Protein AF-L8TK13-F1 (afdb_monomer_lite)

Secondary structure (DSSP, 8-state):
-------PPPHHHHHGGGHHHHHHHHHHHHTTSB--S-HHHHHHHHHHHHHHHHHHHHTT-S-TT--HHHHHHHHHHHHHHHHB-

InterPro domains:
  IPR025996 HTH-type transcriptional regulator MT1864/Rv1816-like, C-terminal domain [PF13305] (4-78)
  IPR036271 Tetracyclin repressor-like, C-terminal domain superfamily [SSF48498] (3-81)

Sequence (85 aa):
MAAYADCKPSPEAAAGAMDPLIGAVSAAQAAGTLRPAPAELVAVAIWAQVHGLMSLELDQMGPPDAPWEDVYRLALDAIGRGWAA

Organism: NCBI:txid683150

Foldseek 3Di:
DDPDDPPDDDPVVVVCPLVVLLVVQVVCVVVLFFDDDNSSVLSVVLCCQVVVLVVCVVVVVDDVPDPSVVVVVVSVVVSSVVGGD

Radius of gyration: 16.27 Å; chains: 1; bounding box: 37×34×35 Å

pLDDT: mean 91.07, std 11.91, range [46.53, 98.56]

Structure (mmCIF, N/CA/C/O backbone):
data_AF-L8TK13-F1
#
_entry.id   AF-L8TK13-F1
#
loop_
_atom_site.group_PDB
_atom_site.id
_atom_site.type_symbol
_atom_site.label_atom_id
_atom_site.label_alt_id
_atom_site.label_comp_id
_atom_site.label_asym_id
_atom_site.label_entity_id
_atom_site.label_seq_id
_atom_site.p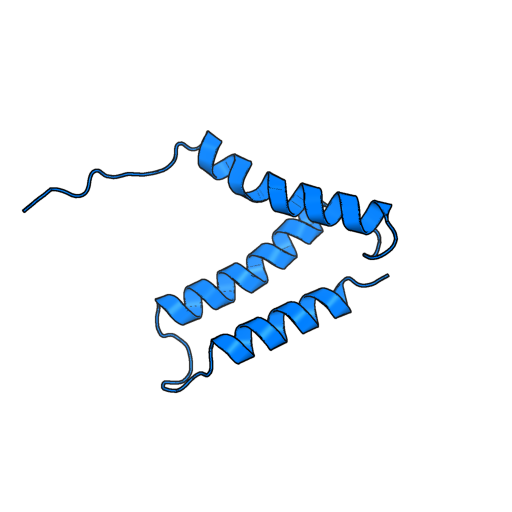dbx_PDB_ins_code
_atom_site.Cartn_x
_atom_site.Cartn_y
_atom_site.Cartn_z
_atom_site.occupancy
_atom_site.B_iso_or_equiv
_atom_site.auth_seq_id
_atom_site.auth_comp_id
_atom_site.auth_asym_id
_atom_site.auth_atom_id
_atom_site.pdbx_PDB_model_num
ATOM 1 N N . MET A 1 1 ? 24.505 24.630 -20.059 1.00 46.53 1 MET A N 1
ATOM 2 C CA . MET A 1 1 ? 24.401 23.427 -19.209 1.00 46.53 1 MET A CA 1
ATOM 3 C C . MET A 1 1 ? 23.958 23.915 -17.838 1.00 46.53 1 MET A C 1
ATOM 5 O O . MET A 1 1 ? 24.753 24.551 -17.161 1.00 46.53 1 MET A O 1
ATOM 9 N N . ALA A 1 2 ? 22.669 23.804 -17.509 1.00 55.53 2 ALA A N 1
ATOM 10 C CA . ALA A 1 2 ? 22.178 24.241 -16.204 1.00 55.53 2 ALA A CA 1
ATOM 11 C C . ALA A 1 2 ? 22.684 23.249 -15.151 1.00 55.53 2 ALA A C 1
ATOM 13 O O . ALA A 1 2 ? 22.502 22.044 -15.315 1.00 55.53 2 ALA A O 1
ATOM 14 N N . ALA A 1 3 ? 23.369 23.747 -14.123 1.00 58.97 3 ALA A N 1
ATOM 15 C CA . ALA A 1 3 ? 23.702 22.944 -12.960 1.00 58.97 3 ALA A CA 1
ATOM 16 C C . ALA A 1 3 ? 22.383 22.548 -12.289 1.00 58.97 3 ALA A C 1
ATOM 18 O O . ALA A 1 3 ? 21.589 23.424 -11.943 1.00 58.97 3 ALA A O 1
ATOM 19 N N . TYR A 1 4 ? 22.128 21.248 -12.143 1.00 61.81 4 TYR A N 1
ATOM 20 C CA . TYR A 1 4 ? 21.074 20.789 -11.250 1.00 61.81 4 TYR A CA 1
ATOM 21 C C . TYR A 1 4 ? 21.425 21.328 -9.864 1.00 61.81 4 TYR A C 1
ATOM 23 O O . TYR A 1 4 ? 22.469 20.981 -9.311 1.00 61.81 4 TYR A O 1
ATOM 31 N N . ALA A 1 5 ? 20.609 22.245 -9.343 1.00 62.84 5 ALA A N 1
ATOM 32 C CA . ALA A 1 5 ? 20.695 22.602 -7.939 1.00 62.84 5 ALA A CA 1
ATOM 33 C C . ALA A 1 5 ? 20.527 21.306 -7.137 1.00 62.84 5 ALA A C 1
ATOM 35 O O . ALA A 1 5 ? 19.654 20.500 -7.469 1.00 62.84 5 ALA A O 1
ATOM 36 N N . ASP A 1 6 ? 21.372 21.097 -6.128 1.00 66.31 6 ASP A N 1
ATOM 37 C CA . ASP A 1 6 ? 21.277 19.961 -5.210 1.00 66.31 6 ASP A CA 1
ATOM 38 C C . ASP A 1 6 ? 19.986 20.127 -4.393 1.00 66.31 6 ASP A C 1
ATOM 40 O O . ASP A 1 6 ? 19.957 20.728 -3.319 1.00 66.31 6 ASP A O 1
ATOM 44 N N . CYS A 1 7 ? 18.866 19.715 -4.988 1.00 71.88 7 CYS A N 1
ATOM 45 C CA . CYS A 1 7 ? 17.526 19.843 -4.437 1.00 71.88 7 CYS A CA 1
ATOM 46 C C . CYS A 1 7 ? 17.305 18.686 -3.465 1.00 71.88 7 CYS A C 1
ATOM 48 O O . CYS A 1 7 ? 16.522 17.770 -3.711 1.00 71.88 7 CYS A O 1
ATOM 50 N N . LYS A 1 8 ? 18.070 18.693 -2.372 1.00 74.12 8 LYS A N 1
ATOM 51 C CA . LYS A 1 8 ? 17.841 17.779 -1.262 1.00 74.12 8 LYS A CA 1
ATOM 52 C C . LYS A 1 8 ? 16.748 18.348 -0.359 1.00 74.12 8 LYS A C 1
ATOM 54 O O . LYS A 1 8 ? 16.853 19.508 0.046 1.00 74.12 8 LYS A O 1
ATOM 59 N N . PRO A 1 9 ? 15.712 17.559 -0.025 1.00 72.31 9 PRO A N 1
ATOM 60 C CA . PRO A 1 9 ? 14.746 17.967 0.983 1.00 72.31 9 PRO A CA 1
ATOM 61 C C . PRO A 1 9 ? 15.464 18.203 2.315 1.00 72.31 9 PRO A C 1
ATOM 63 O O . PRO A 1 9 ? 16.462 17.544 2.622 1.00 72.31 9 PRO A O 1
ATOM 66 N N . SER A 1 10 ? 14.956 19.142 3.115 1.00 80.25 10 SER A N 1
ATOM 67 C CA . SER A 1 10 ? 15.435 19.288 4.488 1.00 80.25 10 SER A CA 1
ATOM 68 C C . SER A 1 10 ? 15.173 17.994 5.272 1.00 80.25 10 SER A C 1
ATOM 70 O O . SER A 1 10 ? 14.235 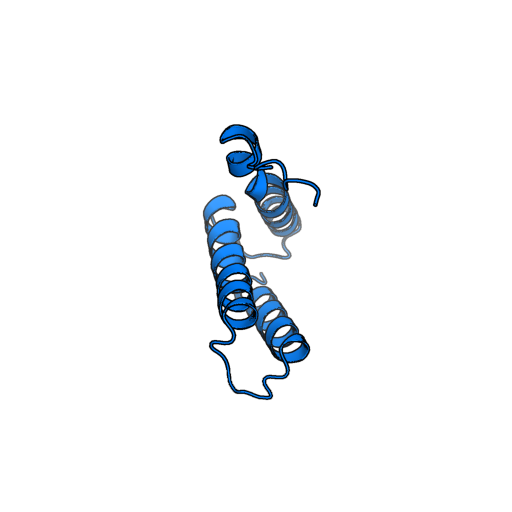17.258 4.948 1.00 80.25 10 SER A O 1
ATOM 72 N N . PRO A 1 11 ? 15.955 17.709 6.325 1.00 70.94 11 PRO A N 1
ATOM 73 C CA . PRO A 1 11 ? 15.683 16.585 7.212 1.00 70.94 11 PRO A CA 1
ATOM 74 C C . PRO A 1 11 ? 14.245 16.573 7.752 1.00 70.94 11 PRO A C 1
ATOM 76 O O . PRO A 1 11 ? 13.639 15.507 7.779 1.00 70.94 11 PRO A O 1
ATOM 79 N N . GLU A 1 12 ? 13.657 17.730 8.091 1.00 73.00 12 GLU A N 1
ATOM 80 C CA . GLU A 1 12 ? 12.232 17.803 8.459 1.00 73.00 12 GLU A CA 1
ATOM 81 C C . GLU A 1 12 ? 11.291 17.387 7.321 1.00 73.00 12 GLU A C 1
ATOM 83 O O . GLU A 1 12 ? 10.344 16.639 7.556 1.00 73.00 12 GLU A O 1
ATOM 88 N N . ALA A 1 13 ? 11.536 17.838 6.086 1.00 72.81 13 ALA A N 1
ATOM 89 C CA . ALA A 1 13 ? 10.694 17.474 4.947 1.00 72.81 13 ALA A CA 1
ATOM 90 C C . ALA A 1 13 ? 10.788 15.973 4.622 1.00 72.81 13 ALA A C 1
ATOM 92 O O . ALA A 1 13 ? 9.791 15.358 4.253 1.00 72.81 13 AL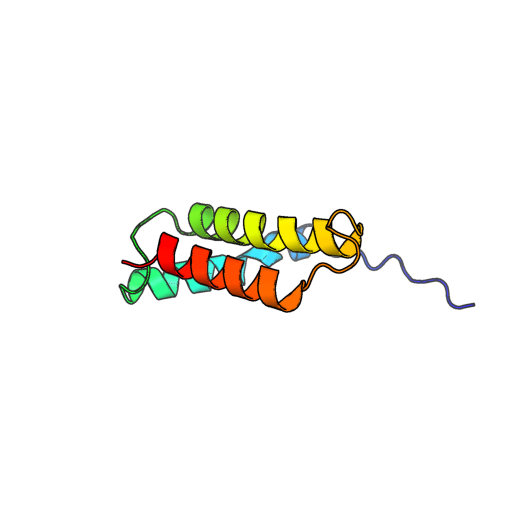A A O 1
ATOM 93 N N . ALA A 1 14 ? 11.969 15.374 4.798 1.00 73.56 14 ALA A N 1
ATOM 94 C CA . ALA A 1 14 ? 12.159 13.932 4.677 1.00 73.56 14 ALA A CA 1
ATOM 95 C C . ALA A 1 14 ? 11.492 13.156 5.826 1.00 73.56 14 ALA A C 1
ATOM 97 O O . ALA A 1 14 ? 10.926 12.091 5.589 1.00 73.56 14 ALA A O 1
ATOM 98 N N . ALA A 1 15 ? 11.518 13.690 7.051 1.00 68.88 15 ALA A N 1
ATOM 99 C CA . ALA A 1 15 ? 10.899 13.057 8.213 1.00 68.88 15 ALA A CA 1
ATOM 100 C C . ALA A 1 15 ? 9.369 12.956 8.080 1.00 68.88 15 ALA A C 1
ATOM 102 O O . ALA A 1 15 ? 8.802 11.922 8.422 1.00 68.88 15 ALA A O 1
ATOM 103 N N . GLY A 1 16 ? 8.714 13.981 7.521 1.00 80.06 16 GLY A N 1
ATOM 104 C CA . GLY A 1 16 ? 7.259 13.998 7.308 1.00 80.06 16 GLY A CA 1
ATOM 105 C C . GLY A 1 16 ? 6.767 13.199 6.094 1.00 80.06 16 GLY A C 1
ATOM 106 O O . GLY A 1 16 ? 5.563 13.096 5.869 1.00 80.06 16 GLY A O 1
ATOM 107 N N . ALA A 1 17 ? 7.664 12.612 5.293 1.00 83.94 17 ALA A N 1
ATOM 108 C CA . ALA A 1 17 ? 7.283 11.893 4.072 1.00 83.94 17 ALA A CA 1
ATOM 109 C C . ALA A 1 17 ? 6.387 10.667 4.343 1.00 83.94 17 ALA A C 1
ATOM 111 O O . ALA A 1 17 ? 5.621 10.253 3.473 1.00 83.94 17 ALA A O 1
ATOM 112 N N . MET A 1 18 ? 6.463 10.106 5.553 1.00 89.38 18 MET A N 1
ATOM 113 C CA . MET A 1 18 ? 5.684 8.941 5.978 1.00 89.38 18 MET A CA 1
ATOM 114 C C . MET A 1 18 ? 4.306 9.292 6.552 1.00 89.38 18 MET A C 1
ATOM 116 O O . MET A 1 18 ? 3.434 8.419 6.589 1.00 89.38 18 MET A O 1
ATOM 120 N N . ASP A 1 19 ? 4.078 10.542 6.964 1.00 94.19 19 ASP A N 1
ATOM 121 C CA . ASP A 1 19 ? 2.850 10.958 7.655 1.00 94.19 19 ASP A CA 1
ATOM 122 C C . ASP A 1 19 ? 1.569 10.637 6.868 1.00 94.19 19 ASP A C 1
ATOM 124 O O . ASP A 1 19 ? 0.623 10.114 7.467 1.00 94.19 19 ASP A O 1
ATOM 128 N N . PRO A 1 20 ? 1.505 10.846 5.534 1.00 95.81 20 PRO A N 1
ATOM 129 C CA . PRO A 1 20 ? 0.314 10.490 4.766 1.00 95.81 20 PRO A CA 1
ATOM 130 C C . PRO A 1 20 ? -0.006 8.991 4.821 1.00 95.81 20 PRO A C 1
ATOM 132 O O . PRO A 1 20 ? -1.173 8.611 4.917 1.00 95.81 20 PRO A O 1
ATOM 135 N N . LEU A 1 21 ? 1.019 8.132 4.794 1.00 96.19 21 LEU A N 1
ATOM 136 C CA . LEU A 1 21 ? 0.837 6.682 4.848 1.00 96.19 21 LEU A CA 1
ATOM 137 C C . LEU A 1 21 ? 0.403 6.229 6.246 1.00 96.19 21 LEU A C 1
ATOM 139 O O . LEU A 1 21 ? -0.508 5.411 6.366 1.00 96.19 21 LEU A O 1
ATOM 143 N N . ILE A 1 22 ? 0.994 6.798 7.300 1.00 97.81 22 ILE A N 1
ATOM 144 C CA . ILE A 1 22 ? 0.585 6.546 8.691 1.00 97.81 22 ILE A CA 1
ATOM 145 C C . ILE A 1 22 ? -0.881 6.958 8.894 1.00 97.81 22 ILE A C 1
ATOM 147 O O . ILE A 1 22 ? -1.669 6.200 9.470 1.00 97.81 22 ILE A O 1
ATOM 151 N N . GLY A 1 23 ? -1.272 8.123 8.371 1.00 98.25 23 GLY A N 1
ATOM 152 C CA . GLY A 1 23 ? -2.651 8.610 8.409 1.00 98.25 23 GLY A CA 1
ATOM 153 C C . GLY A 1 23 ? -3.627 7.682 7.683 1.00 98.25 23 GLY A C 1
ATOM 154 O O . GLY A 1 23 ? -4.684 7.358 8.225 1.00 98.25 23 GLY A O 1
ATOM 155 N N . ALA A 1 24 ? -3.258 7.190 6.497 1.00 98.12 24 ALA A N 1
ATOM 156 C CA . ALA A 1 24 ? -4.076 6.248 5.733 1.00 98.12 24 ALA A CA 1
ATOM 157 C C . ALA A 1 24 ? -4.270 4.909 6.464 1.00 98.12 24 ALA A C 1
ATOM 159 O O . ALA A 1 24 ? -5.393 4.410 6.545 1.00 98.12 24 ALA A O 1
ATOM 160 N N . VAL A 1 25 ? -3.202 4.354 7.047 1.00 98.44 25 VAL A N 1
ATOM 161 C CA . VAL A 1 25 ? -3.273 3.130 7.860 1.00 98.44 25 VAL A CA 1
ATOM 162 C C . VAL A 1 25 ? -4.194 3.335 9.059 1.00 98.44 25 VAL A C 1
ATOM 164 O O . VAL A 1 25 ? -5.099 2.533 9.282 1.00 98.44 25 VAL A O 1
ATOM 167 N N . SER A 1 26 ? -4.002 4.433 9.792 1.00 9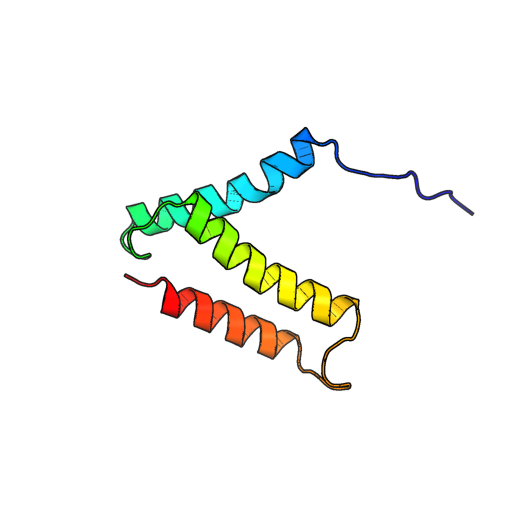8.50 26 SER A N 1
ATOM 168 C CA . SER A 1 26 ? -4.796 4.760 10.980 1.00 98.50 26 SER A CA 1
ATOM 169 C C . SER A 1 26 ? -6.283 4.887 10.642 1.00 98.50 26 SER A C 1
ATOM 171 O O . SER A 1 26 ? -7.136 4.331 11.335 1.00 98.50 26 SER A O 1
ATOM 173 N N . ALA A 1 27 ? -6.606 5.570 9.539 1.00 98.56 27 ALA A N 1
ATOM 174 C CA . ALA A 1 27 ? -7.976 5.721 9.061 1.00 98.56 27 ALA A CA 1
ATOM 175 C C . ALA A 1 27 ? -8.605 4.375 8.665 1.00 98.56 27 ALA A C 1
ATOM 177 O O . ALA A 1 27 ? -9.748 4.099 9.024 1.00 98.56 27 ALA A O 1
ATOM 178 N N . ALA A 1 28 ? -7.860 3.513 7.972 1.00 98.25 28 ALA A N 1
ATOM 179 C CA . ALA A 1 28 ? -8.347 2.204 7.551 1.00 98.25 28 ALA A CA 1
ATOM 180 C C . ALA A 1 28 ? -8.541 1.234 8.735 1.00 98.25 28 ALA A C 1
ATOM 182 O O . ALA A 1 28 ? -9.483 0.441 8.747 1.00 98.25 28 ALA A O 1
ATOM 183 N N . GLN A 1 29 ? -7.700 1.324 9.767 1.00 98.56 29 GLN A N 1
ATOM 184 C CA . GLN A 1 29 ? -7.896 0.592 11.023 1.00 98.56 29 GLN A CA 1
ATOM 185 C C . GLN A 1 29 ? -9.126 1.098 11.784 1.00 98.56 29 GLN A C 1
ATOM 187 O O . GLN A 1 29 ? -9.928 0.294 12.254 1.00 98.56 29 GLN A O 1
ATOM 192 N N . ALA A 1 30 ? -9.326 2.418 11.855 1.00 98.44 30 ALA A N 1
ATOM 193 C CA . ALA A 1 30 ? -10.514 3.013 12.469 1.00 98.44 30 ALA A CA 1
ATOM 194 C C . ALA A 1 30 ? -11.812 2.633 11.732 1.00 98.44 30 ALA A C 1
ATOM 196 O O . ALA A 1 30 ? -12.853 2.461 12.362 1.00 98.44 30 ALA A O 1
ATOM 197 N N . ALA A 1 31 ? -11.745 2.457 10.409 1.00 98.38 31 ALA A N 1
ATOM 198 C CA . ALA A 1 31 ? -12.848 1.967 9.585 1.00 98.38 31 ALA A CA 1
ATOM 199 C C . ALA A 1 31 ? -13.063 0.442 9.676 1.00 98.38 31 ALA A C 1
ATOM 201 O O . ALA A 1 31 ? -14.018 -0.072 9.097 1.00 98.38 31 ALA A O 1
ATOM 202 N N . GLY A 1 32 ? -12.185 -0.290 10.370 1.00 98.25 32 GLY A N 1
ATOM 203 C CA . GLY A 1 32 ? -12.255 -1.746 10.492 1.00 98.25 32 GLY A CA 1
ATOM 204 C C . GLY A 1 32 ? -11.901 -2.506 9.211 1.00 98.25 32 GLY A C 1
ATOM 205 O O . GLY A 1 32 ? -12.232 -3.681 9.105 1.00 98.25 32 GLY A O 1
ATOM 206 N N . THR A 1 33 ? -11.255 -1.864 8.231 1.00 98.06 33 THR A N 1
ATOM 207 C CA . THR A 1 33 ? -10.846 -2.514 6.973 1.00 98.06 33 THR A CA 1
ATOM 208 C C . THR A 1 33 ? -9.434 -3.091 7.042 1.00 98.06 33 THR A C 1
ATOM 210 O O . THR A 1 33 ? -9.120 -4.022 6.303 1.00 98.06 33 THR A O 1
ATOM 213 N N . LEU A 1 34 ? -8.580 -2.545 7.916 1.00 98.19 34 LEU A N 1
ATOM 214 C CA . LEU A 1 34 ? -7.272 -3.114 8.247 1.00 98.19 34 LEU A CA 1
ATOM 215 C C . LEU A 1 34 ? -7.246 -3.630 9.685 1.00 98.19 34 LEU A C 1
ATOM 217 O O . LEU A 1 34 ? -7.833 -3.038 10.592 1.00 98.19 34 LEU A O 1
ATOM 221 N N . ARG A 1 35 ? -6.503 -4.715 9.898 1.00 97.81 35 ARG A N 1
ATOM 222 C CA . ARG A 1 35 ? -6.297 -5.336 11.206 1.00 97.81 35 ARG A CA 1
ATOM 223 C C . ARG A 1 35 ? -5.600 -4.391 12.203 1.00 97.81 35 ARG A C 1
ATOM 225 O O . ARG A 1 35 ? -4.752 -3.583 11.806 1.00 97.81 35 ARG A O 1
ATOM 232 N N . PRO A 1 36 ? -5.878 -4.527 13.511 1.00 97.50 36 PRO A N 1
ATOM 233 C CA . PRO A 1 36 ? -5.264 -3.687 14.533 1.00 97.50 36 PRO A CA 1
ATOM 234 C C . PRO A 1 36 ? -3.781 -4.031 14.737 1.00 97.50 36 PRO A C 1
ATOM 236 O O . PRO A 1 36 ? -3.416 -5.187 14.952 1.00 97.50 36 PRO A O 1
ATOM 239 N N . ALA A 1 37 ? -2.937 -3.005 14.690 1.00 97.69 37 ALA A N 1
ATOM 240 C CA . ALA A 1 37 ? -1.507 -3.008 15.002 1.00 97.69 37 ALA A CA 1
ATOM 241 C C . ALA A 1 37 ? -1.031 -1.543 15.121 1.00 97.69 37 ALA A C 1
ATOM 243 O O . ALA A 1 37 ? -1.739 -0.659 14.637 1.00 97.69 37 ALA A O 1
ATOM 244 N N . PRO A 1 38 ? 0.138 -1.249 15.720 1.00 98.31 38 PRO A N 1
ATOM 245 C CA . PRO A 1 38 ? 0.671 0.114 15.740 1.00 98.31 38 PRO A CA 1
ATOM 246 C C . PRO A 1 38 ? 0.812 0.678 14.318 1.00 98.31 38 PRO A C 1
ATOM 248 O O . PRO A 1 38 ? 1.509 0.087 13.487 1.00 98.31 38 PRO A O 1
ATOM 251 N N . ALA A 1 39 ? 0.135 1.793 14.032 1.00 97.81 39 ALA A N 1
ATOM 252 C CA . ALA A 1 39 ? -0.003 2.320 12.675 1.00 97.81 39 ALA A CA 1
ATOM 253 C C . ALA A 1 39 ? 1.346 2.692 12.048 1.00 97.81 39 ALA A C 1
ATOM 255 O O . ALA A 1 39 ? 1.554 2.423 10.864 1.00 97.81 39 ALA A O 1
ATOM 256 N N . GLU A 1 40 ? 2.294 3.220 12.833 1.00 96.50 40 GLU A N 1
ATOM 257 C CA . GLU A 1 40 ? 3.636 3.524 12.331 1.00 96.50 40 GLU A CA 1
ATOM 258 C C . GLU A 1 40 ? 4.371 2.262 11.868 1.00 96.50 40 GLU A C 1
ATOM 260 O O . GLU A 1 40 ? 5.010 2.270 10.818 1.00 96.50 40 GLU A O 1
ATOM 265 N N . LEU A 1 41 ? 4.249 1.151 12.601 1.00 97.31 41 LEU A N 1
ATOM 266 C CA . LEU A 1 41 ? 4.915 -0.102 12.233 1.00 97.31 41 LEU A CA 1
ATOM 267 C C . LEU A 1 41 ? 4.316 -0.711 10.964 1.00 97.31 41 LEU A C 1
ATOM 269 O O . LEU A 1 41 ? 5.052 -1.201 10.108 1.00 97.31 41 LEU A O 1
ATOM 273 N N . VAL A 1 42 ? 2.991 -0.653 10.822 1.00 97.88 42 VAL A N 1
ATOM 274 C CA . VAL A 1 42 ? 2.300 -1.103 9.606 1.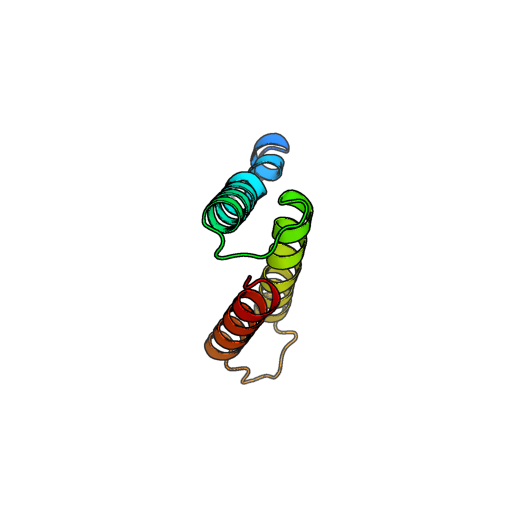00 97.88 42 VAL A CA 1
ATOM 275 C C . VAL A 1 42 ? 2.704 -0.236 8.413 1.00 97.88 42 VAL A C 1
ATOM 277 O O . VAL A 1 42 ? 3.064 -0.771 7.366 1.00 97.88 42 VAL A O 1
ATOM 280 N N . ALA A 1 43 ? 2.713 1.091 8.570 1.00 97.00 43 ALA A N 1
ATOM 281 C CA . ALA A 1 43 ? 3.124 2.019 7.521 1.00 97.00 43 ALA A CA 1
ATOM 282 C C . ALA A 1 43 ? 4.573 1.774 7.073 1.00 97.00 43 ALA A C 1
ATOM 284 O O . ALA A 1 43 ? 4.832 1.687 5.874 1.00 97.00 43 ALA A O 1
ATOM 285 N N . VAL A 1 44 ? 5.508 1.593 8.012 1.00 96.31 44 VAL A N 1
ATOM 286 C CA . VAL A 1 44 ? 6.913 1.275 7.702 1.00 96.31 44 VAL A CA 1
ATOM 287 C C . VAL A 1 44 ? 7.040 -0.065 6.976 1.00 96.31 44 VAL A C 1
ATOM 289 O O . VAL A 1 44 ? 7.802 -0.161 6.017 1.00 96.31 44 VAL A O 1
ATOM 292 N N . ALA A 1 45 ? 6.284 -1.089 7.380 1.00 97.38 45 ALA A N 1
ATOM 293 C CA . ALA A 1 45 ? 6.301 -2.385 6.704 1.00 97.38 45 ALA A CA 1
ATOM 294 C C . ALA A 1 45 ? 5.801 -2.283 5.251 1.00 97.38 45 ALA A C 1
ATOM 296 O O . ALA A 1 45 ? 6.463 -2.776 4.337 1.00 97.38 45 ALA A O 1
ATOM 297 N N . ILE A 1 46 ? 4.679 -1.589 5.028 1.00 97.12 46 ILE A N 1
ATOM 298 C CA . ILE A 1 46 ? 4.133 -1.331 3.686 1.00 97.12 46 ILE A CA 1
ATOM 299 C C . ILE A 1 46 ? 5.145 -0.551 2.840 1.00 97.12 46 ILE A C 1
ATOM 301 O O . ILE A 1 46 ? 5.438 -0.938 1.706 1.00 97.12 46 ILE A O 1
ATOM 305 N N . TRP A 1 47 ? 5.717 0.517 3.401 1.00 95.75 47 TRP A N 1
ATOM 306 C CA . TRP A 1 47 ? 6.721 1.334 2.728 1.00 95.75 47 TRP A CA 1
ATOM 307 C C . TRP A 1 47 ? 7.948 0.518 2.331 1.00 95.75 47 TRP A C 1
ATOM 309 O O . TRP A 1 47 ? 8.380 0.601 1.188 1.00 95.75 47 TRP A O 1
ATOM 319 N N . ALA A 1 48 ? 8.487 -0.309 3.231 1.00 96.38 48 ALA A N 1
ATOM 320 C CA . ALA A 1 48 ? 9.664 -1.130 2.955 1.00 96.38 48 ALA A CA 1
ATOM 321 C C . ALA A 1 48 ? 9.452 -2.074 1.760 1.00 96.38 48 ALA A C 1
ATOM 323 O O . ALA A 1 48 ? 10.360 -2.255 0.950 1.00 96.38 48 ALA A O 1
ATOM 324 N N . GLN A 1 49 ? 8.250 -2.638 1.613 1.00 97.19 49 GLN A N 1
ATOM 325 C CA . GLN A 1 49 ? 7.917 -3.507 0.484 1.00 97.19 49 GLN A CA 1
ATOM 326 C C . GLN A 1 49 ? 7.870 -2.737 -0.845 1.00 97.19 49 GLN A C 1
ATOM 328 O O . GLN A 1 49 ? 8.471 -3.175 -1.825 1.00 97.19 49 GLN A O 1
ATOM 333 N N . VAL A 1 50 ? 7.194 -1.584 -0.885 1.00 95.94 50 VAL A N 1
ATOM 334 C CA . VAL A 1 50 ? 7.074 -0.770 -2.110 1.00 95.94 50 VAL A CA 1
ATOM 335 C C . VAL A 1 50 ? 8.407 -0.112 -2.473 1.00 95.94 50 VAL A C 1
ATOM 337 O O . VAL A 1 50 ? 8.817 -0.150 -3.630 1.00 95.94 50 VAL A O 1
ATOM 340 N N . HIS A 1 51 ? 9.124 0.430 -1.488 1.00 95.00 51 HIS A N 1
ATOM 341 C CA . HIS A 1 51 ? 10.451 1.009 -1.683 1.00 95.00 51 HIS A CA 1
ATOM 342 C C . HIS A 1 51 ? 11.454 -0.045 -2.160 1.00 95.00 51 HIS A C 1
ATOM 344 O O . HIS A 1 51 ? 12.271 0.247 -3.027 1.00 95.00 51 HIS A O 1
ATOM 350 N N . GLY A 1 52 ? 11.397 -1.272 -1.632 1.00 95.81 52 GLY A N 1
ATOM 351 C CA . GLY A 1 52 ? 12.241 -2.371 -2.101 1.00 95.81 52 GLY A CA 1
ATOM 352 C C . GLY A 1 52 ? 12.026 -2.673 -3.586 1.00 95.81 52 GLY A C 1
ATOM 353 O O . GLY A 1 52 ? 12.998 -2.792 -4.325 1.00 95.81 52 GLY A O 1
ATOM 354 N N . LEU A 1 53 ? 10.770 -2.725 -4.041 1.00 96.44 53 LEU A N 1
ATOM 355 C CA . LEU A 1 53 ? 10.447 -2.915 -5.460 1.00 96.44 53 LEU A CA 1
ATOM 356 C C . LEU A 1 53 ? 10.938 -1.757 -6.332 1.00 96.44 53 LEU A C 1
ATOM 358 O O . LEU A 1 53 ? 11.573 -2.005 -7.352 1.00 96.44 53 LEU A O 1
ATOM 362 N N . MET A 1 54 ? 10.724 -0.516 -5.889 1.00 96.25 54 MET A N 1
ATOM 363 C CA . MET A 1 54 ? 11.224 0.677 -6.577 1.00 96.25 54 MET A CA 1
ATOM 364 C C . MET A 1 54 ? 12.742 0.662 -6.723 1.00 96.25 54 MET A C 1
ATOM 366 O O . MET A 1 54 ? 13.256 0.942 -7.802 1.00 96.25 54 MET A O 1
ATOM 370 N N . SER A 1 55 ? 13.471 0.306 -5.664 1.00 96.06 55 SER A N 1
ATOM 371 C CA . SER A 1 55 ? 14.928 0.178 -5.732 1.00 96.06 55 SER A CA 1
ATOM 372 C C . SER A 1 55 ? 15.356 -0.900 -6.732 1.00 96.06 55 SER A C 1
ATOM 374 O O . SER A 1 55 ? 16.243 -0.649 -7.540 1.00 96.06 55 SER A O 1
ATOM 376 N N . LEU A 1 56 ? 14.700 -2.067 -6.741 1.00 96.44 56 LEU A N 1
ATOM 377 C CA . LEU A 1 56 ? 15.019 -3.139 -7.692 1.00 96.44 56 LEU A CA 1
ATOM 378 C C . LEU A 1 56 ? 14.760 -2.736 -9.151 1.00 96.44 56 LEU A C 1
ATOM 380 O O . LEU A 1 56 ? 15.546 -3.100 -10.026 1.00 96.44 56 LEU A O 1
ATOM 384 N N . GLU A 1 57 ? 13.681 -2.001 -9.414 1.00 96.12 57 GLU A N 1
ATOM 385 C CA . GLU A 1 57 ? 13.349 -1.500 -10.749 1.00 96.12 57 GLU A CA 1
ATOM 386 C C . GLU A 1 57 ? 14.356 -0.448 -11.226 1.00 96.12 57 GLU A C 1
ATOM 388 O O . GLU A 1 57 ? 14.908 -0.577 -12.321 1.00 96.12 57 GLU A O 1
ATOM 393 N N . LEU A 1 58 ? 14.629 0.567 -10.397 1.00 95.81 58 LEU A N 1
ATOM 394 C CA . LEU A 1 58 ? 15.538 1.664 -10.739 1.00 95.81 58 LEU A CA 1
ATOM 395 C C . LEU A 1 58 ? 16.973 1.180 -10.966 1.00 95.81 58 LEU A C 1
ATOM 397 O O . LEU A 1 58 ? 17.627 1.637 -11.903 1.00 95.81 58 LEU A O 1
ATOM 401 N N . ASP A 1 59 ? 17.438 0.233 -10.151 1.00 96.44 59 ASP A N 1
ATOM 402 C CA . ASP A 1 59 ? 18.783 -0.335 -10.268 1.00 96.44 59 ASP A CA 1
ATOM 403 C C . ASP A 1 59 ? 18.868 -1.446 -11.332 1.00 96.44 59 ASP A C 1
ATOM 405 O O . ASP A 1 59 ? 19.937 -2.021 -11.536 1.00 96.44 59 ASP A O 1
ATOM 409 N N . GLN A 1 60 ? 17.759 -1.765 -12.014 1.00 93.56 60 GLN A N 1
ATOM 410 C CA . GLN A 1 60 ? 17.652 -2.858 -12.989 1.00 93.56 60 GLN A CA 1
ATOM 411 C C . GLN A 1 60 ? 18.109 -4.218 -12.428 1.00 93.56 60 GLN A C 1
ATOM 413 O O . GLN A 1 60 ? 18.711 -5.033 -13.125 1.00 93.56 60 GLN A O 1
ATOM 418 N N . MET A 1 61 ? 17.794 -4.478 -11.157 1.00 94.50 61 MET A N 1
ATOM 419 C CA . MET A 1 61 ? 18.173 -5.694 -10.423 1.00 94.50 61 MET A CA 1
ATOM 420 C C . MET A 1 61 ? 17.110 -6.805 -10.496 1.00 94.50 61 MET A C 1
ATOM 422 O O . MET A 1 61 ? 17.147 -7.766 -9.727 1.00 94.50 61 MET A O 1
ATOM 426 N N . GLY A 1 62 ? 16.148 -6.682 -11.412 1.00 89.81 62 GLY A N 1
ATOM 427 C CA . GLY A 1 62 ? 15.166 -7.718 -11.732 1.00 89.81 62 GLY A CA 1
ATOM 428 C C . GLY A 1 62 ? 15.522 -8.515 -12.996 1.00 89.81 62 GLY A C 1
ATOM 429 O O . GLY A 1 62 ? 16.549 -8.273 -13.631 1.00 89.81 62 GLY A O 1
ATOM 430 N N . PRO A 1 63 ? 14.669 -9.473 -13.395 1.00 92.44 63 PRO A N 1
ATOM 431 C CA . PRO A 1 63 ? 14.747 -10.096 -14.714 1.00 92.44 63 PRO A CA 1
ATOM 432 C C . PRO A 1 63 ? 14.759 -9.045 -15.847 1.00 92.44 63 PRO A C 1
ATOM 434 O O . PRO A 1 63 ? 14.054 -8.043 -15.723 1.00 92.44 63 PRO A O 1
ATOM 437 N N . PRO A 1 64 ? 15.481 -9.272 -16.965 1.00 89.12 64 PRO A N 1
ATOM 438 C CA . PRO A 1 64 ? 15.602 -8.291 -18.054 1.00 89.12 64 PRO A CA 1
ATOM 439 C C . PRO A 1 64 ? 14.268 -7.789 -18.623 1.00 89.12 64 PRO A C 1
ATOM 441 O O . PRO A 1 64 ? 14.146 -6.614 -18.947 1.00 89.12 64 PRO A O 1
ATOM 444 N N . ASP A 1 65 ? 13.264 -8.667 -18.682 1.00 93.62 65 ASP A N 1
ATOM 445 C CA . ASP A 1 65 ? 11.923 -8.377 -19.202 1.00 93.62 65 ASP A CA 1
ATOM 446 C C . ASP A 1 65 ? 10.865 -8.405 -18.085 1.00 93.62 65 ASP A C 1
ATOM 448 O O . ASP A 1 65 ? 9.729 -8.838 -18.292 1.00 93.62 65 ASP A O 1
ATOM 452 N N . ALA A 1 66 ? 11.249 -8.026 -16.861 1.00 93.69 66 ALA A N 1
ATOM 453 C CA . ALA A 1 66 ? 10.334 -8.017 -15.727 1.00 93.69 66 ALA A CA 1
ATOM 454 C C . ALA A 1 66 ? 9.105 -7.131 -16.024 1.00 93.69 66 ALA A C 1
ATOM 456 O O . ALA A 1 66 ? 9.262 -5.942 -16.315 1.00 93.69 66 ALA A O 1
ATOM 457 N N . PRO A 1 67 ? 7.874 -7.666 -15.912 1.00 96.62 67 PRO A N 1
ATOM 458 C CA . PRO A 1 67 ? 6.658 -6.879 -16.073 1.00 96.62 67 PRO A CA 1
ATOM 459 C C . PRO A 1 67 ? 6.401 -6.077 -14.789 1.00 96.62 67 PRO A C 1
ATOM 461 O O . PRO A 1 67 ? 5.534 -6.428 -13.991 1.00 96.62 67 PRO A O 1
ATOM 464 N N . TRP A 1 68 ? 7.198 -5.031 -14.541 1.00 95.81 68 TRP A N 1
ATOM 465 C CA . TRP A 1 68 ? 7.210 -4.290 -13.270 1.00 95.81 68 TRP A CA 1
ATOM 466 C C . TRP A 1 68 ? 5.826 -3.818 -12.830 1.00 95.81 68 TRP A C 1
ATOM 468 O O . TRP A 1 68 ? 5.477 -3.968 -11.664 1.00 95.81 68 TRP A O 1
ATOM 478 N N . GLU A 1 69 ? 4.999 -3.345 -13.760 1.00 96.56 69 GLU A N 1
ATOM 479 C CA . GLU A 1 69 ? 3.610 -2.961 -13.492 1.00 96.56 69 GLU A CA 1
ATOM 480 C C . GLU A 1 69 ? 2.804 -4.090 -12.822 1.00 96.56 69 GLU A C 1
ATOM 482 O O . GLU A 1 69 ? 2.124 -3.866 -11.817 1.00 96.56 69 GLU A O 1
ATOM 487 N N . ASP A 1 70 ? 2.927 -5.319 -13.325 1.00 97.88 70 ASP A N 1
ATOM 48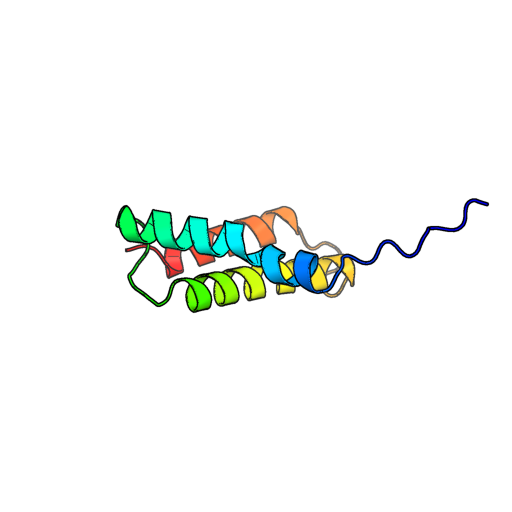8 C CA . ASP A 1 70 ? 2.250 -6.488 -12.762 1.00 97.88 70 ASP A CA 1
ATOM 489 C C . ASP A 1 70 ? 2.878 -6.922 -11.434 1.00 97.88 70 ASP A C 1
ATOM 491 O O . ASP A 1 70 ? 2.164 -7.344 -10.522 1.00 97.88 70 ASP A O 1
ATOM 495 N N . VAL A 1 71 ? 4.197 -6.765 -11.282 1.00 97.00 71 VAL A N 1
ATOM 496 C CA . VAL A 1 71 ? 4.900 -7.016 -10.014 1.00 97.00 71 VAL A CA 1
ATOM 497 C C . VAL A 1 71 ? 4.398 -6.066 -8.921 1.00 97.00 71 VAL A C 1
ATOM 499 O O . VAL A 1 71 ? 4.078 -6.525 -7.822 1.00 97.00 71 VAL A O 1
ATOM 502 N N . TYR A 1 72 ? 4.257 -4.769 -9.212 1.00 97.56 72 TYR A N 1
ATOM 503 C CA . TYR A 1 72 ? 3.686 -3.802 -8.270 1.00 97.56 72 TYR A CA 1
ATOM 504 C C . TYR A 1 72 ? 2.235 -4.121 -7.936 1.00 97.56 72 TYR A C 1
ATOM 506 O O . TYR A 1 72 ? 1.879 -4.112 -6.759 1.00 97.56 72 TYR A O 1
ATOM 514 N N . ARG A 1 73 ? 1.400 -4.433 -8.938 1.00 98.00 73 ARG A N 1
ATOM 515 C CA . ARG A 1 73 ? 0.004 -4.833 -8.699 1.00 98.00 73 ARG A CA 1
ATOM 516 C C . ARG A 1 73 ? -0.073 -6.030 -7.763 1.00 98.00 73 ARG A C 1
ATOM 518 O O . ARG A 1 73 ? -0.773 -5.970 -6.756 1.00 98.00 73 ARG A O 1
ATOM 525 N N . LEU A 1 74 ? 0.693 -7.082 -8.049 1.00 98.19 74 LEU A N 1
ATOM 526 C CA . LEU A 1 74 ? 0.712 -8.293 -7.235 1.00 98.19 74 LEU A CA 1
ATOM 527 C C . LEU A 1 74 ? 1.183 -8.013 -5.802 1.00 98.19 74 LEU A C 1
ATOM 529 O O . LEU A 1 74 ? 0.628 -8.567 -4.850 1.00 98.19 74 LEU A O 1
ATOM 533 N N . ALA A 1 75 ? 2.186 -7.150 -5.638 1.00 97.69 75 ALA A N 1
ATOM 534 C CA . ALA A 1 75 ? 2.694 -6.759 -4.332 1.00 97.69 75 ALA A CA 1
ATOM 535 C C . ALA A 1 75 ? 1.674 -5.943 -3.529 1.00 97.69 75 ALA A C 1
ATOM 537 O O . ALA A 1 75 ? 1.445 -6.252 -2.361 1.00 97.69 75 ALA A O 1
ATOM 538 N N . LEU A 1 76 ? 1.027 -4.951 -4.145 1.00 97.38 76 LEU A N 1
ATOM 539 C CA . LEU A 1 76 ? -0.019 -4.145 -3.507 1.00 97.38 76 LEU A CA 1
ATOM 540 C C . LEU A 1 76 ? -1.223 -5.005 -3.109 1.00 97.38 76 LEU A C 1
ATOM 542 O O . LEU A 1 76 ? -1.723 -4.885 -1.992 1.00 97.38 76 LEU A O 1
ATOM 546 N N . ASP A 1 77 ? -1.625 -5.937 -3.970 1.00 98.31 77 ASP A N 1
ATOM 547 C CA . ASP A 1 77 ? -2.675 -6.910 -3.680 1.00 98.31 77 ASP A CA 1
ATOM 548 C C . ASP A 1 77 ? -2.307 -7.823 -2.499 1.00 98.31 77 ASP A C 1
ATOM 550 O O . ASP A 1 77 ? -3.135 -8.103 -1.627 1.00 98.31 77 ASP A O 1
ATOM 554 N N . ALA A 1 78 ? -1.061 -8.302 -2.447 1.00 98.38 78 ALA A N 1
ATOM 555 C CA . ALA A 1 78 ? -0.568 -9.119 -1.342 1.00 98.38 78 ALA A CA 1
ATOM 556 C C . ALA A 1 78 ? -0.499 -8.329 -0.026 1.00 98.38 78 ALA A C 1
ATOM 558 O O . ALA A 1 78 ? -0.906 -8.852 1.012 1.00 98.38 78 ALA A O 1
ATOM 559 N N . ILE A 1 79 ? -0.044 -7.073 -0.074 1.00 97.69 79 ILE A N 1
ATOM 560 C CA . ILE A 1 79 ? -0.052 -6.140 1.059 1.00 97.69 79 ILE A CA 1
ATOM 561 C C . ILE A 1 79 ? -1.486 -5.951 1.562 1.00 97.69 79 ILE A C 1
ATOM 563 O O . ILE A 1 79 ? -1.747 -6.149 2.749 1.00 97.69 79 ILE A O 1
ATOM 567 N N . GLY A 1 80 ? -2.423 -5.632 0.664 1.00 96.88 80 GLY A N 1
ATOM 568 C CA . GLY A 1 80 ? -3.830 -5.423 1.001 1.00 96.88 80 GLY A CA 1
ATOM 569 C C . GLY A 1 80 ? -4.448 -6.639 1.690 1.00 96.88 80 GLY A C 1
ATOM 570 O O . GLY A 1 80 ? -5.043 -6.505 2.756 1.00 96.88 80 GLY A O 1
ATOM 571 N N . ARG A 1 81 ? -4.237 -7.846 1.147 1.00 98.06 81 ARG A N 1
ATOM 572 C CA . ARG A 1 81 ? -4.714 -9.091 1.776 1.00 98.06 81 ARG A CA 1
ATOM 573 C C . ARG A 1 81 ? -4.035 -9.399 3.110 1.00 98.06 81 ARG A C 1
ATOM 575 O O . ARG A 1 81 ? -4.691 -9.915 4.005 1.00 98.06 81 ARG A O 1
ATOM 582 N N . GLY A 1 82 ? -2.739 -9.120 3.246 1.00 97.75 82 GLY A N 1
ATOM 583 C CA . GLY A 1 82 ? -1.979 -9.415 4.467 1.00 97.75 82 GLY A CA 1
ATOM 584 C C . GLY A 1 82 ? -2.398 -8.565 5.671 1.00 97.75 82 GLY A C 1
ATOM 585 O O . GLY A 1 82 ? -2.298 -9.018 6.816 1.00 97.75 82 GLY A O 1
ATOM 586 N N . TRP A 1 83 ? -2.891 -7.353 5.408 1.00 97.75 83 TRP A N 1
ATOM 587 C CA . TRP A 1 83 ? -3.339 -6.413 6.434 1.00 97.75 83 TRP A CA 1
ATOM 588 C C . TRP A 1 83 ? -4.858 -6.323 6.594 1.00 97.75 83 TRP A C 1
ATOM 590 O O . TRP A 1 83 ? -5.298 -5.666 7.534 1.00 97.75 83 TRP A O 1
ATOM 600 N N . ALA A 1 84 ? -5.651 -6.965 5.734 1.00 97.69 84 ALA A N 1
ATOM 601 C CA . ALA A 1 84 ? -7.109 -6.996 5.858 1.00 97.69 84 ALA A CA 1
ATOM 602 C C . ALA A 1 84 ? -7.565 -7.507 7.244 1.00 97.69 84 ALA A C 1
ATOM 604 O O . ALA A 1 84 ? -6.895 -8.351 7.851 1.00 97.69 84 ALA A O 1
ATOM 605 N N . ALA A 1 85 ? -8.673 -6.948 7.745 1.00 93.62 85 ALA A N 1
ATOM 606 C CA . ALA A 1 85 ? -9.309 -7.327 9.012 1.00 93.62 85 ALA A CA 1
ATOM 607 C C . ALA A 1 85 ? -10.156 -8.606 8.905 1.00 93.62 85 ALA A C 1
ATOM 609 O O . ALA A 1 85 ? -10.723 -8.859 7.817 1.00 93.62 85 ALA A O 1
#